Protein AF-A0A4C1V0N3-F1 (afdb_monomer_lite)

Foldseek 3Di:
DDDDDPPPLQCVLVVVVVVVVVVLVVVLVVVVVDDPVVVVVVVVVVVVCVVVVDDDVLQVDWDWRWHFAPPDDPVDPVRTDIDTHGDSVNVND

Sequence (93 aa):
MRGHIPGRSLRNGCESVYKEHVALSHLTAAIKQLPRRAMVVITKLFNGILWTGHFPVSWKTGHVIAIPKAGKEPRLASSQLPITLLSHIVKLF

Radius of gyration: 18.79 Å; chains: 1; bounding box: 43×34×47 Å

Structure (mmCIF, N/CA/C/O backbone):
data_AF-A0A4C1V0N3-F1
#
_entry.id   AF-A0A4C1V0N3-F1
#
loop_
_atom_site.group_PDB
_atom_site.id
_atom_site.type_symbol
_atom_site.label_atom_id
_atom_site.label_alt_id
_atom_site.label_comp_id
_atom_site.label_asym_id
_atom_site.label_entity_id
_atom_site.label_seq_id
_atom_site.pdbx_PDB_ins_code
_atom_site.Cartn_x
_atom_site.Cartn_y
_atom_site.Cartn_z
_atom_site.occupancy
_atom_site.B_iso_or_equiv
_atom_site.auth_seq_id
_atom_site.auth_comp_id
_atom_site.auth_asym_id
_atom_site.auth_atom_id
_atom_site.pdbx_PDB_model_num
ATOM 1 N N . MET A 1 1 ? -32.535 6.585 33.698 1.00 34.59 1 MET A N 1
ATOM 2 C CA . MET A 1 1 ? -32.580 6.699 32.223 1.00 34.59 1 MET A CA 1
ATOM 3 C C . MET A 1 1 ? -31.497 5.791 31.648 1.00 34.59 1 MET A C 1
ATOM 5 O O . MET A 1 1 ? -30.328 6.021 31.921 1.00 34.59 1 MET A O 1
ATOM 9 N N . ARG A 1 2 ? -31.869 4.682 30.993 1.00 33.22 2 ARG A N 1
ATOM 10 C CA . ARG A 1 2 ? -30.918 3.674 30.486 1.00 33.22 2 ARG A CA 1
ATOM 11 C C . ARG A 1 2 ? -30.302 4.168 29.176 1.00 33.22 2 ARG A C 1
ATOM 13 O O . ARG A 1 2 ? -31.013 4.312 28.188 1.00 33.22 2 ARG A O 1
ATOM 20 N N . GLY A 1 3 ? -28.999 4.444 29.193 1.00 38.59 3 GLY A N 1
ATOM 21 C CA . GLY A 1 3 ? -28.234 4.847 28.015 1.00 38.59 3 GLY A CA 1
ATOM 22 C C . GLY A 1 3 ? -28.238 3.749 26.953 1.00 38.59 3 GLY A C 1
ATOM 23 O O . GLY A 1 3 ? -27.785 2.631 27.191 1.00 38.59 3 GLY A O 1
ATOM 24 N N . HIS A 1 4 ? -28.769 4.072 25.779 1.00 44.00 4 HIS A N 1
ATOM 25 C CA . HIS A 1 4 ? -28.681 3.244 24.586 1.00 44.00 4 HIS A CA 1
ATOM 26 C C . HIS A 1 4 ? -27.240 3.297 24.056 1.00 44.00 4 HIS A C 1
ATOM 28 O O . HIS A 1 4 ? -26.834 4.290 23.456 1.00 44.00 4 HIS A O 1
ATOM 34 N N . ILE A 1 5 ? -26.450 2.251 24.311 1.00 48.69 5 ILE A N 1
ATOM 35 C CA . ILE A 1 5 ? -25.087 2.116 23.777 1.00 48.69 5 ILE A CA 1
ATOM 36 C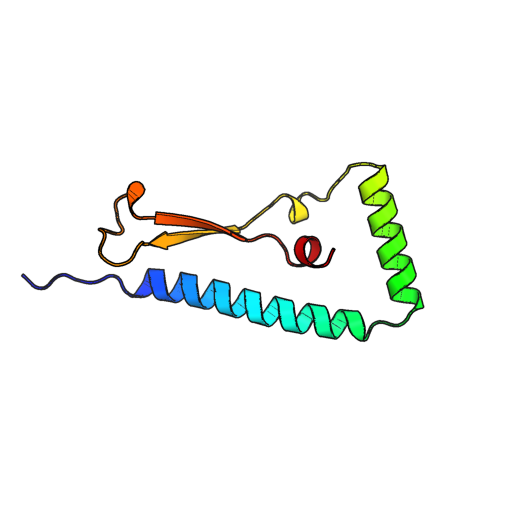 C . ILE A 1 5 ? -25.186 1.700 22.299 1.00 48.69 5 ILE A C 1
ATOM 38 O O . ILE A 1 5 ? -25.682 0.604 22.017 1.00 48.69 5 ILE A O 1
ATOM 42 N N . PRO A 1 6 ? -24.693 2.494 21.328 1.00 46.50 6 PRO A N 1
ATOM 43 C CA . PRO A 1 6 ? -24.705 2.107 19.924 1.00 46.50 6 PRO A CA 1
ATOM 44 C C . PRO A 1 6 ? -23.532 1.151 19.646 1.00 46.50 6 PRO A C 1
ATOM 46 O O . PRO A 1 6 ? -22.542 1.500 19.014 1.00 46.50 6 PRO A O 1
ATOM 49 N N . GLY A 1 7 ? -23.636 -0.096 20.112 1.00 46.84 7 GLY A N 1
ATOM 50 C CA . GLY A 1 7 ? -22.614 -1.135 19.914 1.00 46.84 7 GLY A CA 1
ATOM 51 C C . GLY A 1 7 ? -22.517 -1.687 18.483 1.00 46.84 7 GLY A C 1
ATOM 52 O O . GLY A 1 7 ? -21.735 -2.600 18.235 1.00 46.84 7 GLY A O 1
ATOM 53 N N . ARG A 1 8 ? -23.325 -1.194 17.531 1.00 49.19 8 ARG A N 1
ATOM 54 C CA . ARG A 1 8 ? -23.335 -1.681 16.137 1.00 49.19 8 ARG A CA 1
ATOM 55 C C . ARG A 1 8 ? -22.211 -1.078 15.284 1.00 49.19 8 ARG A C 1
ATOM 57 O O . ARG A 1 8 ? -21.543 -1.818 14.578 1.00 49.19 8 ARG A O 1
ATOM 64 N N . SER A 1 9 ? -21.936 0.223 15.409 1.00 48.94 9 SER A N 1
ATOM 65 C CA . SER A 1 9 ? -20.918 0.898 14.581 1.00 48.94 9 SER A CA 1
ATOM 66 C C . SER A 1 9 ? -19.485 0.460 14.911 1.00 48.94 9 SER A C 1
ATOM 68 O O . SER A 1 9 ? -18.667 0.292 14.014 1.00 48.94 9 SER A O 1
ATOM 70 N N . LEU A 1 10 ? -19.194 0.230 16.196 1.00 51.41 10 LEU A N 1
ATOM 71 C CA . LEU A 1 10 ? -17.894 -0.259 16.676 1.00 51.41 10 LEU A CA 1
ATOM 72 C C . LEU A 1 10 ? -17.595 -1.690 16.218 1.00 51.41 10 LEU A C 1
ATOM 74 O O . LEU A 1 10 ? -16.470 -1.987 15.817 1.00 51.41 10 LEU A O 1
ATOM 78 N N . ARG A 1 11 ? -18.611 -2.565 16.249 1.00 54.72 11 ARG A N 1
ATOM 79 C CA . ARG A 1 11 ? -18.497 -3.937 15.739 1.00 54.72 11 ARG A CA 1
ATOM 80 C C . ARG A 1 11 ? -18.176 -3.948 14.251 1.00 54.72 11 ARG A C 1
ATOM 82 O O . ARG A 1 11 ? -17.234 -4.621 13.866 1.00 54.72 11 ARG A O 1
ATOM 89 N N . ASN A 1 12 ? -18.878 -3.141 13.458 1.00 56.41 12 ASN A N 1
ATOM 90 C CA . ASN A 1 12 ? -18.655 -3.073 12.014 1.00 56.41 12 ASN A CA 1
ATOM 91 C C . ASN A 1 12 ? -17.234 -2.589 11.669 1.00 56.41 12 ASN A C 1
ATOM 93 O O . ASN A 1 12 ? -16.595 -3.149 10.783 1.00 56.41 12 ASN A O 1
ATOM 97 N N . GLY A 1 13 ? -16.713 -1.593 12.399 1.00 59.53 13 GLY A N 1
ATOM 98 C CA . GLY A 1 13 ? -15.338 -1.114 12.227 1.00 59.53 13 GLY A CA 1
ATOM 99 C C . GLY A 1 13 ? -14.301 -2.194 12.546 1.00 59.53 13 GLY A C 1
ATOM 100 O O . GLY A 1 13 ? -13.461 -2.503 11.706 1.00 59.53 13 GLY A O 1
ATOM 101 N N . CYS A 1 14 ? -14.403 -2.831 13.715 1.00 57.56 14 CYS A N 1
ATOM 102 C CA . CYS A 1 14 ? -13.489 -3.903 14.126 1.00 57.56 14 CYS A CA 1
ATOM 103 C C . CYS A 1 14 ? -13.566 -5.130 13.196 1.00 57.56 14 CYS A C 1
ATOM 105 O O . CYS A 1 14 ? -12.542 -5.692 12.814 1.00 57.56 14 CYS A O 1
ATOM 107 N N . GLU A 1 15 ? -14.771 -5.505 12.764 1.00 60.47 15 GLU A N 1
ATOM 108 C CA . GLU A 1 15 ? -14.997 -6.616 11.839 1.00 60.47 15 GLU A CA 1
ATOM 109 C C . GLU A 1 15 ? -14.431 -6.326 10.441 1.00 60.47 15 GLU A C 1
ATOM 111 O O . GLU A 1 15 ? -13.849 -7.217 9.825 1.00 60.47 15 GLU A O 1
ATOM 116 N N . SER A 1 16 ? -14.540 -5.087 9.949 1.00 62.53 16 SER A N 1
ATOM 117 C CA . SER A 1 16 ? -13.944 -4.694 8.666 1.00 62.53 16 SER A CA 1
ATOM 118 C C . SER A 1 16 ? -12.413 -4.717 8.706 1.00 62.53 16 SER A C 1
ATOM 120 O O . SER A 1 16 ? -11.794 -5.278 7.806 1.00 62.53 16 SER A O 1
ATOM 122 N N . VAL A 1 17 ? -11.804 -4.227 9.793 1.00 65.88 17 VAL A N 1
ATOM 123 C CA . VAL A 1 17 ? -10.348 -4.272 9.999 1.00 65.88 17 VAL A CA 1
ATOM 124 C C . VAL A 1 17 ? -9.862 -5.718 10.114 1.00 65.88 17 VAL A C 1
ATOM 126 O O . VAL A 1 17 ? -8.837 -6.070 9.536 1.00 65.88 17 VAL A O 1
ATOM 129 N N . TYR A 1 18 ? -10.610 -6.581 10.807 1.00 66.44 18 TYR A N 1
ATOM 130 C CA . TYR A 1 18 ? -10.279 -8.000 10.921 1.00 66.44 18 TYR A CA 1
ATOM 131 C C . TYR A 1 18 ? -10.391 -8.730 9.575 1.00 66.44 18 TYR A C 1
ATOM 133 O O . TYR A 1 18 ? -9.469 -9.451 9.193 1.00 66.44 18 TYR A O 1
ATOM 141 N N . LYS A 1 19 ? -11.474 -8.509 8.817 1.00 66.69 19 LYS A N 1
ATOM 142 C CA . LYS A 1 19 ? -11.637 -9.066 7.464 1.00 66.69 19 LYS A CA 1
ATOM 143 C C . LYS A 1 19 ? -10.517 -8.617 6.538 1.00 66.69 19 LYS A C 1
ATOM 145 O O . LYS A 1 19 ? -9.978 -9.438 5.801 1.00 66.69 19 LYS A O 1
ATOM 150 N N . GLU A 1 20 ? -10.129 -7.348 6.608 1.00 66.75 20 GLU A N 1
ATOM 151 C CA . GLU A 1 20 ? -9.047 -6.844 5.777 1.00 66.75 20 GLU A CA 1
ATOM 152 C C . GLU A 1 20 ? -7.679 -7.409 6.196 1.00 66.75 20 GLU A C 1
ATOM 154 O O . GLU A 1 20 ? -6.872 -7.781 5.343 1.00 66.75 20 GLU A O 1
ATOM 159 N N . HIS A 1 21 ? -7.437 -7.585 7.498 1.00 67.44 21 HIS A N 1
ATOM 160 C CA . HIS A 1 21 ? -6.235 -8.247 8.007 1.00 67.44 21 HIS A CA 1
ATOM 161 C C . HIS A 1 21 ? -6.128 -9.707 7.541 1.00 67.44 21 HIS A C 1
ATOM 163 O O . HIS A 1 21 ? -5.066 -10.141 7.097 1.00 67.44 21 HIS A O 1
ATOM 169 N N . VAL A 1 22 ? -7.227 -10.463 7.585 1.00 69.94 22 VAL A N 1
ATOM 170 C CA . VAL A 1 22 ? -7.275 -11.847 7.086 1.00 69.94 22 VAL A CA 1
ATOM 171 C C . VAL A 1 22 ? -7.074 -11.890 5.565 1.00 69.94 22 VAL A C 1
ATOM 173 O O . VAL A 1 22 ? -6.289 -12.701 5.067 1.00 69.94 22 VAL A O 1
ATOM 176 N N . ALA A 1 23 ? -7.699 -10.975 4.819 1.00 68.62 23 ALA A N 1
ATOM 177 C CA . ALA A 1 23 ? -7.517 -10.862 3.372 1.00 68.62 23 ALA A CA 1
ATOM 178 C C . ALA A 1 23 ? -6.058 -10.549 2.983 1.00 68.62 23 ALA A C 1
ATOM 180 O O . ALA A 1 23 ? -5.537 -11.142 2.036 1.00 68.62 23 ALA A O 1
ATOM 181 N N . LEU A 1 24 ? -5.362 -9.697 3.748 1.00 67.75 24 LEU A N 1
ATOM 182 C CA . LEU A 1 24 ? -3.928 -9.425 3.573 1.00 67.75 24 LEU A CA 1
ATOM 183 C C . LEU A 1 24 ? -3.074 -10.689 3.727 1.00 67.75 24 LEU A C 1
ATOM 185 O O . LEU A 1 24 ? -2.164 -10.931 2.927 1.00 67.75 24 LEU A O 1
ATOM 189 N N . SER A 1 25 ? -3.365 -11.510 4.739 1.00 68.69 25 SER A N 1
ATOM 190 C CA . SER A 1 25 ? -2.651 -12.769 4.968 1.00 68.69 25 SER A CA 1
ATOM 191 C C . SER A 1 25 ? -2.853 -13.754 3.813 1.00 68.69 25 SER A C 1
ATOM 193 O O . SER A 1 25 ? -1.891 -14.377 3.360 1.00 68.69 25 SER A O 1
ATOM 195 N N . HIS A 1 26 ? -4.073 -13.849 3.281 1.00 74.12 26 HIS A N 1
ATOM 196 C CA . HIS A 1 26 ? -4.396 -14.746 2.1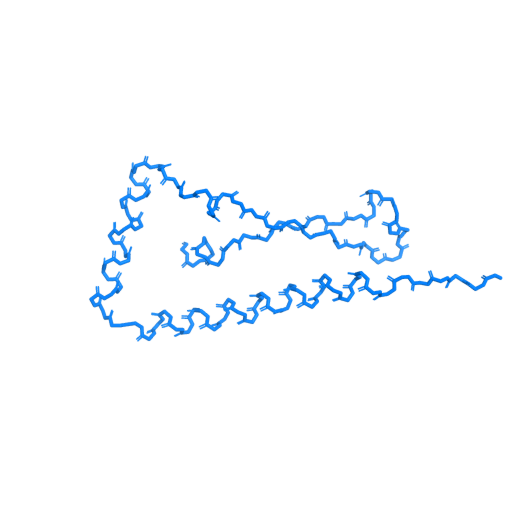68 1.00 74.12 26 HIS A CA 1
ATOM 197 C C . HIS A 1 26 ? -3.758 -14.283 0.852 1.00 74.12 26 HIS A C 1
ATOM 199 O O . HIS A 1 26 ? -3.197 -15.096 0.116 1.00 74.12 26 HIS A O 1
ATOM 205 N N . LEU A 1 27 ? -3.769 -12.975 0.577 1.00 73.25 27 LEU A N 1
ATOM 206 C CA . LEU A 1 27 ? -3.141 -12.401 -0.614 1.00 73.25 27 LEU A CA 1
ATOM 207 C C . LEU A 1 27 ? -1.623 -12.633 -0.617 1.00 73.25 27 LEU A C 1
ATOM 209 O O . LEU A 1 27 ? -1.056 -13.044 -1.628 1.00 73.25 27 LEU A O 1
ATOM 213 N N . THR A 1 28 ? -0.970 -12.442 0.530 1.00 74.12 28 THR A N 1
ATOM 214 C CA . THR A 1 28 ? 0.475 -12.672 0.677 1.00 74.12 28 THR A CA 1
ATOM 215 C C . THR A 1 28 ? 0.838 -14.137 0.421 1.00 74.12 28 THR A C 1
ATOM 217 O O . THR A 1 28 ? 1.829 -14.430 -0.250 1.00 74.12 28 THR A O 1
ATOM 220 N N . ALA A 1 29 ? 0.026 -15.074 0.919 1.00 80.88 29 ALA A N 1
ATOM 221 C CA . ALA A 1 29 ? 0.212 -16.500 0.671 1.00 80.88 29 ALA A CA 1
ATOM 222 C C . ALA A 1 29 ? -0.004 -16.872 -0.806 1.00 80.88 29 ALA A C 1
ATOM 224 O O . ALA A 1 29 ? 0.740 -17.691 -1.343 1.00 80.88 29 ALA A O 1
ATOM 225 N N . ALA A 1 30 ? -0.984 -16.263 -1.477 1.00 81.25 30 ALA A N 1
ATOM 226 C CA . ALA A 1 30 ? -1.238 -16.482 -2.900 1.00 81.25 30 ALA A CA 1
ATOM 227 C C . ALA A 1 30 ? -0.081 -15.973 -3.774 1.00 81.25 30 ALA A C 1
ATOM 229 O O . ALA A 1 30 ? 0.327 -16.633 -4.725 1.00 81.25 30 ALA A O 1
ATOM 230 N N . ILE A 1 31 ? 0.512 -14.834 -3.415 1.00 78.56 31 ILE A N 1
ATOM 231 C CA . ILE A 1 31 ? 1.622 -14.245 -4.172 1.00 78.56 31 ILE A CA 1
ATOM 232 C C . ILE A 1 31 ? 2.891 -15.082 -4.055 1.00 78.56 31 ILE A C 1
ATOM 234 O O . ILE A 1 31 ? 3.602 -15.263 -5.039 1.00 78.56 31 ILE A O 1
ATOM 238 N N . LYS A 1 32 ? 3.150 -15.660 -2.879 1.00 80.25 32 LYS A N 1
ATOM 239 C CA . LYS A 1 32 ? 4.267 -16.595 -2.683 1.00 80.25 32 LYS A CA 1
ATOM 240 C C . LYS A 1 32 ? 4.136 -17.872 -3.521 1.00 80.25 32 LYS A C 1
ATOM 242 O O . LYS A 1 32 ? 5.143 -18.525 -3.770 1.00 80.25 32 LYS A O 1
ATOM 247 N N . GLN A 1 33 ? 2.925 -18.215 -3.959 1.00 87.44 33 GLN A N 1
ATOM 248 C CA . GLN A 1 33 ? 2.648 -19.369 -4.818 1.00 87.44 33 GLN A CA 1
ATOM 249 C C . GLN A 1 33 ? 2.702 -19.033 -6.319 1.00 87.44 33 GLN A C 1
ATOM 251 O O . GLN A 1 33 ? 2.507 -19.917 -7.152 1.00 87.44 33 GLN A O 1
ATOM 256 N N . LEU A 1 34 ? 2.972 -17.776 -6.697 1.00 85.38 34 LEU A N 1
ATOM 257 C CA . LEU A 1 34 ? 3.070 -17.392 -8.103 1.00 85.38 34 LEU A CA 1
ATOM 258 C C . LEU A 1 34 ? 4.308 -18.013 -8.772 1.00 85.38 34 LEU A C 1
ATOM 260 O O . LEU A 1 34 ? 5.393 -18.051 -8.186 1.00 85.38 34 LEU A O 1
ATOM 264 N N . PRO A 1 35 ? 4.204 -18.416 -10.050 1.00 90.62 35 PRO A N 1
ATOM 265 C CA . PRO A 1 35 ? 5.361 -18.832 -10.827 1.00 90.62 35 PRO A CA 1
ATOM 266 C C . PRO A 1 35 ? 6.403 -17.712 -10.920 1.00 90.62 35 PRO A C 1
ATOM 268 O O . PRO A 1 35 ? 6.068 -16.538 -11.092 1.00 90.62 35 PRO A O 1
ATOM 271 N N . ARG A 1 36 ? 7.690 -18.076 -10.939 1.00 88.06 36 ARG A N 1
ATOM 272 C CA . ARG A 1 36 ? 8.813 -17.120 -11.010 1.00 88.06 36 ARG A CA 1
ATOM 273 C C . ARG A 1 36 ? 8.696 -16.118 -12.167 1.00 88.06 36 ARG A C 1
ATOM 275 O O . ARG A 1 36 ? 9.067 -14.959 -12.020 1.00 88.06 36 ARG A O 1
ATOM 282 N N . ARG A 1 37 ? 8.144 -16.542 -13.311 1.00 90.50 37 ARG A N 1
ATOM 283 C CA . ARG A 1 37 ? 7.896 -15.661 -14.468 1.00 90.50 37 ARG A CA 1
ATOM 284 C C . ARG A 1 37 ? 6.891 -14.552 -14.150 1.00 90.50 37 ARG A C 1
ATOM 286 O O . ARG A 1 37 ? 7.127 -13.409 -14.524 1.00 90.50 37 ARG A O 1
ATOM 293 N N . ALA A 1 38 ? 5.815 -14.876 -13.432 1.00 88.06 38 ALA A N 1
ATOM 294 C CA . ALA A 1 38 ? 4.816 -13.896 -13.018 1.00 88.06 38 ALA A CA 1
ATOM 295 C C . ALA A 1 38 ? 5.420 -12.881 -12.038 1.00 88.06 38 ALA A C 1
ATOM 297 O O . ALA A 1 38 ? 5.229 -11.682 -12.217 1.00 88.06 38 ALA A O 1
ATOM 298 N N . MET A 1 39 ? 6.238 -13.338 -11.081 1.00 88.06 39 MET A N 1
ATOM 299 C CA . MET A 1 39 ? 6.945 -12.438 -10.163 1.00 88.06 39 MET A CA 1
ATOM 300 C C . MET A 1 39 ? 7.826 -11.424 -10.900 1.00 88.06 39 MET A C 1
ATOM 302 O O . MET A 1 39 ? 7.767 -10.239 -10.599 1.00 88.06 39 MET A O 1
ATOM 306 N N . VAL A 1 40 ? 8.590 -11.856 -11.910 1.00 89.69 40 VAL A N 1
ATOM 307 C CA . VAL A 1 40 ? 9.453 -10.953 -12.694 1.00 89.69 40 VAL A CA 1
ATOM 308 C C . VAL A 1 40 ? 8.644 -9.888 -13.438 1.00 89.69 40 VAL A C 1
ATOM 310 O O . VAL A 1 40 ? 9.054 -8.729 -13.477 1.00 89.69 40 VAL A O 1
ATOM 313 N N . VAL A 1 41 ? 7.503 -10.257 -14.030 1.00 90.44 41 VAL A N 1
ATOM 314 C CA . VAL A 1 41 ? 6.622 -9.298 -14.719 1.00 90.44 41 VAL A CA 1
ATOM 315 C C . VAL A 1 41 ? 6.067 -8.273 -13.732 1.00 90.44 41 VAL A C 1
ATOM 317 O O . VAL A 1 41 ? 6.119 -7.076 -14.009 1.00 90.44 41 VAL A O 1
ATOM 320 N N . ILE A 1 42 ? 5.609 -8.732 -12.565 1.00 87.12 42 ILE A N 1
ATOM 321 C CA . ILE A 1 42 ? 5.111 -7.863 -11.497 1.00 87.12 42 ILE A CA 1
ATOM 322 C C . ILE A 1 42 ? 6.221 -6.898 -11.057 1.00 87.12 42 ILE A C 1
ATOM 324 O O . ILE A 1 42 ? 6.027 -5.690 -11.113 1.00 87.12 42 ILE A O 1
ATOM 328 N N . THR A 1 43 ? 7.417 -7.384 -10.722 1.00 88.88 43 THR A N 1
ATOM 329 C CA . THR A 1 43 ? 8.540 -6.526 -10.307 1.00 88.88 43 THR A CA 1
ATOM 330 C C . THR A 1 43 ? 8.901 -5.476 -11.362 1.00 88.88 43 THR A C 1
ATOM 332 O O . THR A 1 43 ? 9.138 -4.321 -11.019 1.00 88.88 43 THR A O 1
ATOM 335 N N . LYS A 1 44 ? 8.907 -5.834 -12.653 1.00 91.00 44 LYS A N 1
ATOM 336 C CA . LYS A 1 44 ? 9.170 -4.871 -13.737 1.00 91.00 44 LYS A CA 1
ATOM 337 C C . LYS A 1 44 ? 8.104 -3.781 -13.817 1.00 91.00 44 LYS A C 1
ATOM 339 O O . LYS A 1 44 ? 8.451 -2.616 -13.991 1.00 91.00 44 LYS A O 1
ATOM 344 N N . LEU A 1 45 ? 6.832 -4.150 -13.670 1.00 88.81 45 LEU A N 1
ATOM 345 C CA . LEU A 1 45 ? 5.725 -3.198 -13.644 1.00 88.81 45 LEU A CA 1
ATOM 346 C C . LEU A 1 45 ? 5.877 -2.207 -12.483 1.00 88.81 45 LEU A C 1
ATOM 348 O O . LEU A 1 45 ? 5.786 -1.000 -12.696 1.00 88.81 45 LEU A O 1
ATOM 352 N N . PHE A 1 46 ? 6.175 -2.703 -11.280 1.00 86.00 46 PHE A N 1
ATOM 353 C CA . PHE A 1 46 ? 6.400 -1.857 -10.104 1.00 86.00 46 PHE A CA 1
ATOM 354 C C . PHE A 1 46 ? 7.591 -0.919 -10.285 1.00 86.00 46 PHE A C 1
ATOM 356 O O . PHE A 1 46 ? 7.460 0.279 -10.052 1.00 86.00 46 PHE A O 1
ATOM 363 N N . ASN A 1 47 ? 8.721 -1.427 -10.777 1.00 89.06 47 ASN A N 1
ATOM 364 C CA . ASN A 1 47 ? 9.894 -0.597 -11.047 1.00 89.06 47 ASN A CA 1
ATOM 365 C C . ASN A 1 47 ? 9.596 0.501 -12.082 1.00 89.06 47 ASN A C 1
ATOM 367 O O . ASN A 1 47 ? 10.059 1.627 -11.923 1.00 89.06 47 ASN A O 1
ATOM 371 N N . GLY A 1 48 ? 8.781 0.213 -13.103 1.00 91.38 48 GLY A N 1
ATOM 372 C CA . GLY A 1 48 ? 8.326 1.220 -14.065 1.00 91.38 48 GLY A CA 1
ATOM 373 C C . GLY A 1 48 ? 7.438 2.298 -13.435 1.00 91.38 48 GLY A C 1
ATOM 374 O O . GLY A 1 48 ? 7.614 3.485 -13.708 1.00 91.38 48 GLY A O 1
ATOM 375 N N . ILE A 1 49 ? 6.517 1.913 -12.548 1.00 89.12 49 ILE A N 1
ATOM 376 C CA . ILE A 1 49 ? 5.658 2.857 -11.813 1.00 89.12 49 ILE A CA 1
ATOM 377 C C . ILE A 1 49 ? 6.494 3.742 -10.877 1.00 89.12 49 ILE A C 1
ATOM 379 O O . ILE A 1 49 ? 6.292 4.953 -10.847 1.00 89.12 49 ILE A O 1
ATOM 383 N N . LEU A 1 50 ? 7.462 3.164 -10.159 1.00 87.44 50 LEU A N 1
ATOM 384 C CA . LEU A 1 50 ? 8.364 3.909 -9.275 1.00 87.44 50 LEU A CA 1
ATOM 385 C C . LEU A 1 50 ? 9.236 4.901 -10.051 1.00 87.44 50 LEU A C 1
ATOM 387 O O . LEU A 1 50 ? 9.392 6.038 -9.620 1.00 87.44 50 LEU A O 1
ATOM 391 N N . TRP A 1 51 ? 9.755 4.494 -11.211 1.00 92.62 51 TRP A N 1
ATOM 392 C CA . TRP A 1 51 ? 10.565 5.359 -12.067 1.00 92.62 51 TRP A CA 1
ATOM 393 C C . TRP A 1 51 ? 9.765 6.524 -12.659 1.00 92.62 51 TRP A C 1
ATOM 395 O O . TRP A 1 51 ? 10.249 7.648 -12.733 1.00 92.62 51 TRP A O 1
ATOM 405 N N . THR A 1 52 ? 8.530 6.259 -13.085 1.00 91.19 52 THR A N 1
ATOM 406 C CA . THR A 1 52 ? 7.653 7.279 -13.679 1.00 91.19 52 THR A CA 1
ATOM 407 C C . THR A 1 52 ? 6.961 8.159 -12.638 1.00 91.19 52 THR A C 1
ATOM 409 O O . THR A 1 52 ? 6.426 9.207 -12.990 1.00 91.19 52 THR A O 1
ATOM 412 N N . GLY A 1 53 ? 6.922 7.739 -11.368 1.0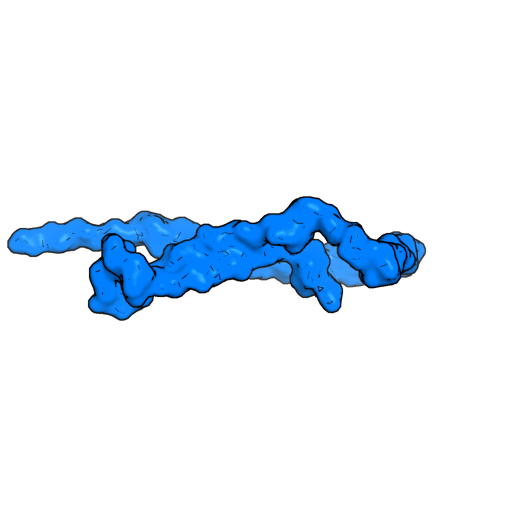0 87.44 53 GLY A N 1
ATOM 413 C CA . GLY A 1 53 ? 6.205 8.425 -10.289 1.00 87.44 53 GLY A CA 1
ATOM 414 C C . GLY A 1 53 ? 4.680 8.457 -10.468 1.00 87.44 53 GLY A C 1
ATOM 415 O O . GLY A 1 53 ? 3.974 9.119 -9.703 1.00 87.44 53 GLY A O 1
ATOM 416 N N . HIS A 1 54 ? 4.141 7.760 -11.472 1.00 87.19 54 HIS A N 1
ATOM 417 C CA . HIS A 1 54 ? 2.723 7.799 -11.805 1.00 87.19 54 HIS A CA 1
ATOM 418 C C . HIS A 1 54 ? 1.972 6.620 -11.179 1.00 87.19 54 HIS A C 1
ATOM 420 O O . HIS A 1 54 ? 1.861 5.538 -11.757 1.00 87.19 54 HIS A O 1
ATOM 426 N N . PHE A 1 55 ? 1.393 6.847 -10.000 1.00 82.44 55 PHE A N 1
ATOM 427 C CA . PHE A 1 55 ? 0.615 5.821 -9.303 1.00 82.44 55 PHE A CA 1
ATOM 428 C C . PHE A 1 55 ? -0.855 5.782 -9.759 1.00 82.44 55 PHE A C 1
ATOM 430 O O . PHE A 1 55 ? -1.466 6.847 -9.932 1.00 82.44 55 PHE A O 1
ATOM 437 N N . PRO A 1 56 ? -1.459 4.583 -9.878 1.00 82.12 56 PRO A N 1
ATOM 438 C CA . PRO A 1 56 ? -2.891 4.429 -10.109 1.00 82.12 56 PRO A CA 1
ATOM 439 C C . PRO A 1 56 ? -3.715 5.146 -9.035 1.00 82.12 56 PRO A C 1
ATOM 441 O O . PRO A 1 56 ? -3.353 5.144 -7.858 1.00 82.12 56 PRO A O 1
ATOM 444 N N . VAL A 1 57 ? -4.863 5.710 -9.416 1.00 79.31 57 VAL A N 1
ATOM 445 C CA . VAL A 1 57 ? -5.773 6.387 -8.469 1.00 79.31 57 VAL A CA 1
ATOM 446 C C . VAL A 1 57 ? -6.203 5.445 -7.342 1.00 79.31 57 VAL A C 1
ATOM 448 O O . VAL A 1 57 ? -6.220 5.843 -6.183 1.00 79.31 57 VAL A O 1
ATOM 451 N N . SER A 1 58 ? -6.433 4.169 -7.654 1.00 76.38 58 SER A N 1
ATOM 452 C CA . SER A 1 58 ? -6.804 3.138 -6.680 1.00 76.38 58 SER A CA 1
ATOM 453 C C . SER A 1 58 ? -5.756 2.882 -5.591 1.00 76.38 58 SER A C 1
ATOM 455 O O . SER A 1 58 ? -6.110 2.387 -4.526 1.00 76.38 58 SER A O 1
ATOM 457 N N . TRP A 1 59 ? -4.480 3.211 -5.820 1.00 75.50 59 TRP A N 1
ATOM 458 C CA . TRP A 1 59 ? -3.427 3.117 -4.797 1.00 75.50 59 TRP A CA 1
ATOM 459 C C . TRP A 1 59 ? -3.350 4.371 -3.927 1.00 75.50 59 TRP A C 1
ATOM 461 O O . TRP A 1 59 ? -2.827 4.326 -2.818 1.00 75.50 59 TRP A O 1
ATOM 471 N N . LYS A 1 60 ? -3.877 5.492 -4.427 1.00 77.94 60 LYS A N 1
ATOM 472 C CA . LYS A 1 60 ? -3.930 6.776 -3.720 1.00 77.94 60 LYS A CA 1
ATOM 473 C C . LYS A 1 60 ? -5.180 6.905 -2.849 1.00 77.94 60 LYS A C 1
ATOM 475 O O . LYS A 1 60 ? -5.243 7.783 -1.994 1.00 77.94 60 LYS A O 1
ATOM 480 N N . THR A 1 61 ? -6.180 6.054 -3.064 1.00 77.94 61 THR A N 1
ATOM 481 C CA . THR A 1 61 ? -7.418 6.038 -2.283 1.00 77.94 61 THR A CA 1
ATOM 482 C C . THR A 1 61 ? -7.280 5.096 -1.089 1.00 77.94 61 THR A C 1
ATOM 484 O O . THR A 1 61 ? -7.050 3.900 -1.256 1.00 77.94 61 THR A O 1
ATOM 487 N N . GLY A 1 62 ? -7.446 5.638 0.119 1.00 78.62 62 GLY A N 1
ATOM 488 C CA . GLY A 1 62 ? -7.547 4.868 1.358 1.00 78.62 62 GLY A CA 1
ATOM 489 C C . GLY A 1 62 ? -8.949 4.970 1.953 1.00 78.62 62 GLY A C 1
ATOM 490 O O . GLY A 1 62 ? -9.587 6.021 1.874 1.00 78.62 62 GLY A O 1
ATOM 491 N N . HIS A 1 63 ? -9.438 3.887 2.549 1.00 81.69 63 HIS A N 1
ATOM 492 C CA . HIS A 1 63 ? -10.708 3.885 3.264 1.00 81.69 63 HIS A CA 1
ATOM 493 C C . HIS A 1 63 ? -10.487 4.361 4.702 1.00 81.69 63 HIS A C 1
ATOM 495 O O . HIS A 1 63 ? -9.688 3.781 5.431 1.00 81.69 63 HIS A O 1
ATOM 501 N N . VAL A 1 64 ? -11.160 5.431 5.123 1.00 79.44 64 VAL A N 1
ATOM 502 C CA . VAL A 1 64 ? -10.999 5.970 6.481 1.00 79.44 64 VAL A CA 1
ATOM 503 C C . VAL A 1 64 ? -12.061 5.372 7.392 1.00 79.44 64 VAL A C 1
ATOM 505 O O . VAL A 1 64 ? -13.255 5.582 7.188 1.00 79.44 64 VAL A O 1
ATOM 508 N N . ILE A 1 65 ? -11.618 4.665 8.428 1.00 80.38 65 ILE A N 1
ATOM 509 C CA . ILE A 1 65 ? -12.482 4.107 9.467 1.00 80.38 65 ILE A CA 1
ATOM 510 C C . ILE A 1 65 ? -12.227 4.880 10.757 1.00 80.38 65 ILE A C 1
ATOM 512 O O . ILE A 1 65 ? -11.100 4.948 11.244 1.00 80.38 65 ILE A O 1
ATOM 516 N N . ALA A 1 66 ? -13.282 5.458 11.328 1.00 79.81 66 ALA A N 1
ATOM 517 C CA . ALA A 1 66 ? -13.222 6.122 12.625 1.00 79.81 66 ALA A CA 1
ATOM 518 C C . ALA A 1 66 ? -13.525 5.114 13.744 1.00 79.81 66 ALA A C 1
ATOM 520 O O . ALA A 1 66 ? -14.625 4.559 13.805 1.00 79.81 66 ALA A O 1
ATOM 521 N N . ILE A 1 67 ? -12.548 4.864 14.622 1.00 80.44 67 ILE A N 1
ATOM 522 C CA . ILE A 1 67 ? -12.711 3.995 15.792 1.00 80.44 67 ILE A CA 1
ATOM 523 C C . ILE A 1 67 ? -12.908 4.866 17.044 1.00 80.44 67 ILE A C 1
ATOM 525 O O . ILE A 1 67 ? -11.987 5.587 17.433 1.00 80.44 67 ILE A O 1
ATOM 529 N N . PRO A 1 68 ? -14.071 4.810 17.715 1.00 75.81 68 PRO A N 1
ATOM 530 C CA . PRO A 1 68 ? -14.276 5.550 18.952 1.00 75.81 68 PRO A CA 1
ATOM 531 C C . PRO A 1 68 ? -13.343 5.076 20.072 1.00 75.81 68 PRO A C 1
ATOM 533 O O . PRO A 1 68 ? -13.188 3.878 20.314 1.00 75.81 68 PRO A O 1
ATOM 536 N N . LYS A 1 69 ? -12.771 6.028 20.810 1.00 74.94 69 LYS A N 1
ATOM 537 C CA . LYS A 1 69 ? -12.011 5.787 22.039 1.00 74.94 69 LYS A CA 1
ATOM 538 C C . LYS A 1 69 ? -12.937 5.223 23.116 1.00 74.94 69 LYS A C 1
ATOM 540 O O . LYS A 1 69 ? -14.019 5.760 23.362 1.00 74.94 69 LYS A O 1
ATOM 545 N N . ALA A 1 70 ? -12.486 4.168 23.790 1.00 67.50 70 ALA A N 1
ATOM 546 C CA . ALA A 1 70 ? -13.209 3.581 24.910 1.00 67.50 70 ALA A CA 1
ATOM 547 C C . ALA A 1 70 ? -13.441 4.626 26.019 1.00 67.50 70 ALA A C 1
ATOM 549 O O . ALA A 1 70 ? -12.534 5.377 26.377 1.00 67.50 70 ALA A O 1
ATOM 550 N N . GLY A 1 71 ? -14.667 4.688 26.544 1.00 67.12 71 GLY A N 1
ATOM 551 C CA . GLY A 1 71 ? -15.033 5.574 27.656 1.00 67.12 71 GLY A CA 1
ATOM 552 C C . GLY A 1 71 ? -15.326 7.036 27.292 1.00 67.12 71 GLY A C 1
ATOM 553 O O . GLY A 1 71 ? -15.605 7.819 28.194 1.00 67.12 71 GLY A O 1
ATOM 554 N N . LYS A 1 72 ? -15.297 7.425 26.009 1.00 65.94 72 LYS A N 1
ATOM 555 C CA . LYS A 1 72 ? -15.668 8.781 25.566 1.00 65.94 72 LYS A CA 1
ATOM 556 C C . LYS A 1 72 ? -16.913 8.780 24.684 1.00 65.94 72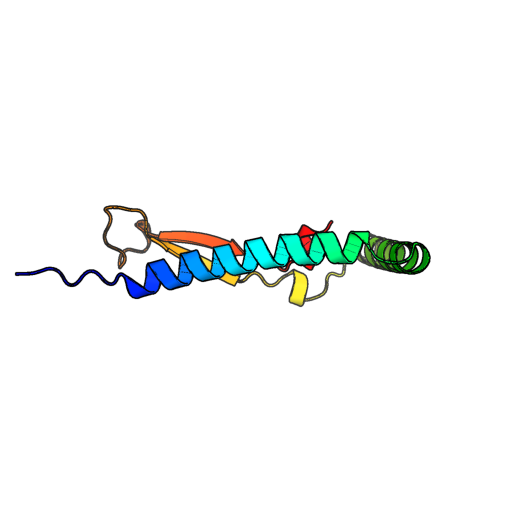 LYS A C 1
ATOM 558 O O . LYS A 1 72 ? -17.225 7.783 24.036 1.00 65.94 72 LYS A O 1
ATOM 563 N N . GLU A 1 73 ? -17.628 9.906 24.655 1.00 71.19 73 GLU A N 1
ATOM 564 C CA . GLU A 1 73 ? -18.852 10.034 23.863 1.00 71.19 73 GLU A CA 1
ATOM 565 C C . GLU A 1 73 ? -18.546 9.891 22.357 1.00 71.19 73 GLU A C 1
ATOM 567 O O . GLU A 1 73 ? -17.786 10.704 21.821 1.00 71.19 73 GLU A O 1
ATOM 572 N N . PRO A 1 74 ? -19.140 8.912 21.642 1.00 61.34 74 PRO A N 1
ATOM 573 C CA . PRO A 1 74 ? -18.822 8.643 20.234 1.00 61.34 74 PRO A CA 1
ATOM 574 C C . PRO A 1 74 ? -19.201 9.767 19.262 1.00 61.34 74 PRO A C 1
ATOM 576 O O . PRO A 1 74 ? -18.724 9.772 18.130 1.00 61.34 74 PRO A O 1
ATOM 579 N N . ARG A 1 75 ? -20.077 10.691 19.676 1.00 66.19 75 ARG A N 1
ATOM 580 C CA . ARG A 1 75 ? -20.577 11.797 18.842 1.00 66.19 75 ARG A CA 1
ATOM 581 C C . ARG A 1 75 ? -19.601 12.968 18.750 1.00 66.19 75 ARG A C 1
ATOM 583 O O . ARG A 1 75 ? -19.743 13.803 17.864 1.00 66.19 75 ARG A O 1
ATOM 590 N N . LEU A 1 76 ? -18.609 13.022 19.637 1.00 65.50 76 LEU A N 1
ATOM 591 C CA . LEU A 1 76 ? -17.577 14.050 19.613 1.00 65.50 76 LEU A CA 1
ATOM 592 C C . LEU A 1 76 ? -16.438 13.621 18.686 1.00 65.50 76 LEU A C 1
ATOM 594 O O . LEU A 1 76 ? -15.859 12.548 18.853 1.00 65.50 76 LEU A O 1
ATOM 598 N N . ALA A 1 77 ? -16.071 14.489 17.740 1.00 61.00 77 ALA A N 1
ATOM 599 C CA . ALA A 1 77 ? -14.957 14.249 16.818 1.00 61.00 77 ALA A CA 1
ATOM 600 C C . ALA A 1 77 ? -13.624 13.995 17.556 1.00 61.00 77 ALA A C 1
ATOM 602 O O . ALA A 1 77 ? -12.809 13.192 17.112 1.00 61.00 77 ALA A O 1
ATOM 603 N N . SER A 1 78 ? -13.435 14.598 18.736 1.00 65.38 78 SER A N 1
ATOM 604 C CA . SER A 1 78 ? -12.264 14.393 19.607 1.00 65.38 78 SER A CA 1
ATOM 605 C C . SER A 1 78 ? -12.188 12.997 20.250 1.00 65.38 78 SER A C 1
ATOM 607 O O . SER A 1 78 ? -11.128 12.583 20.742 1.00 65.38 78 SER A O 1
ATOM 609 N N . SER A 1 79 ? -13.296 12.252 20.235 1.00 71.12 79 SER A N 1
ATOM 610 C CA . SER A 1 79 ? -13.394 10.879 20.732 1.00 71.12 79 SER A CA 1
ATOM 611 C C . SER A 1 79 ? -13.097 9.831 19.664 1.00 71.12 79 SER A C 1
ATOM 613 O O . SER A 1 79 ? -13.072 8.653 20.000 1.00 71.12 79 SER A O 1
ATOM 615 N N . GLN A 1 80 ? -12.877 10.209 18.403 1.00 75.81 80 GLN A N 1
ATOM 616 C CA . GLN A 1 80 ? -12.608 9.272 17.310 1.00 75.81 80 GLN A CA 1
ATOM 617 C C . GLN A 1 80 ? -11.101 9.129 17.048 1.00 75.81 80 GLN A C 1
ATOM 619 O O . GLN A 1 80 ? -10.332 10.080 17.187 1.00 75.81 80 GLN A O 1
ATOM 624 N N . LEU A 1 81 ? -10.676 7.926 16.668 1.00 76.81 81 LEU A N 1
ATOM 625 C CA . LEU A 1 81 ? -9.353 7.615 16.132 1.00 76.81 81 LEU A CA 1
ATOM 626 C C . LEU A 1 81 ? -9.524 7.242 14.656 1.00 76.81 81 LEU A C 1
ATOM 628 O O . LEU A 1 81 ? -9.914 6.108 14.366 1.00 76.81 81 LEU A O 1
ATOM 632 N N . PRO A 1 82 ? -9.304 8.182 13.723 1.00 77.94 82 PRO A N 1
ATOM 633 C CA . PRO A 1 82 ? -9.347 7.864 1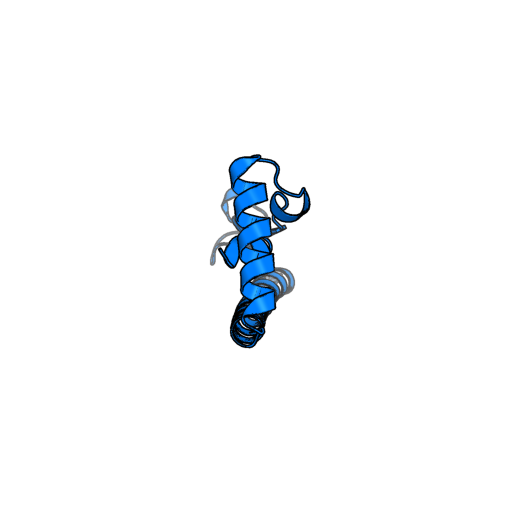2.306 1.00 77.94 82 PRO A CA 1
ATOM 634 C C . PRO A 1 82 ? -8.126 7.018 11.933 1.00 77.94 82 PRO A C 1
ATOM 636 O O . PRO A 1 82 ? -6.987 7.412 12.180 1.00 77.94 82 PRO A O 1
ATOM 639 N N . ILE A 1 83 ? -8.371 5.856 11.334 1.00 81.81 83 ILE A N 1
ATOM 640 C CA . ILE A 1 83 ? -7.352 5.005 10.721 1.00 81.81 83 ILE A CA 1
ATOM 641 C C . ILE A 1 83 ? -7.627 4.974 9.222 1.00 81.81 83 ILE A C 1
ATOM 643 O O . ILE A 1 83 ? -8.738 4.653 8.796 1.00 81.81 83 ILE A O 1
ATOM 647 N N . THR A 1 84 ? -6.614 5.307 8.425 1.00 82.25 84 THR A N 1
ATOM 648 C CA . THR A 1 84 ? -6.675 5.172 6.969 1.00 82.25 84 THR A CA 1
ATOM 649 C C . THR A 1 84 ? -6.187 3.792 6.575 1.00 82.25 84 THR A C 1
ATOM 651 O O . THR A 1 84 ? -5.076 3.384 6.910 1.00 82.25 84 THR A O 1
ATOM 654 N N . LEU A 1 85 ? -7.026 3.088 5.837 1.00 79.06 85 LEU A N 1
ATOM 655 C CA . LEU A 1 85 ? -6.802 1.735 5.394 1.00 79.06 85 LEU A CA 1
ATOM 656 C C . LEU A 1 85 ? -6.443 1.756 3.908 1.00 79.06 85 LEU A C 1
ATOM 658 O O . LEU A 1 85 ? -7.246 2.159 3.066 1.00 79.06 85 LEU A O 1
ATOM 662 N N . LEU A 1 86 ? -5.186 1.436 3.603 1.00 75.44 86 LEU A N 1
ATOM 663 C CA . LEU A 1 86 ? -4.666 1.450 2.237 1.00 75.44 86 LEU A CA 1
ATOM 664 C C . LEU A 1 86 ? -4.944 0.126 1.527 1.00 75.44 86 LEU A C 1
ATOM 666 O O . LEU A 1 86 ? -4.921 -0.935 2.144 1.00 75.44 86 LEU A O 1
ATOM 670 N N . SER A 1 87 ? -5.107 0.198 0.205 1.00 71.25 87 SER A N 1
ATOM 671 C CA . SER A 1 87 ? -5.238 -0.982 -0.650 1.00 71.25 87 SER A CA 1
ATOM 672 C C . SER A 1 87 ? -4.115 -1.996 -0.411 1.00 71.25 87 SER A C 1
ATOM 674 O O . SER A 1 87 ? -2.938 -1.639 -0.300 1.00 71.25 87 SER A O 1
ATOM 676 N N . HIS A 1 88 ? -4.478 -3.280 -0.418 1.00 71.94 88 HIS A N 1
ATOM 677 C CA . HIS A 1 88 ? -3.565 -4.407 -0.228 1.00 71.94 88 HIS A CA 1
ATOM 678 C C . HIS A 1 88 ? -2.345 -4.383 -1.159 1.00 71.94 88 HIS A C 1
ATOM 680 O O . HIS A 1 88 ? -1.284 -4.874 -0.787 1.00 71.94 88 HIS A O 1
ATOM 686 N N . ILE A 1 89 ? -2.489 -3.802 -2.355 1.00 67.88 89 ILE A N 1
ATOM 687 C CA . ILE A 1 89 ? -1.408 -3.709 -3.342 1.00 67.88 89 ILE A CA 1
ATOM 688 C C . ILE A 1 89 ? -0.278 -2.800 -2.848 1.00 67.88 89 ILE A C 1
ATOM 690 O O . ILE A 1 89 ? 0.886 -3.101 -3.088 1.00 67.88 89 ILE A O 1
ATOM 694 N N . VAL A 1 90 ? -0.604 -1.727 -2.124 1.00 72.19 90 VAL A N 1
ATOM 695 C CA . VAL A 1 90 ? 0.409 -0.822 -1.564 1.00 72.19 90 VAL A CA 1
ATOM 696 C C . VAL A 1 90 ? 1.110 -1.459 -0.368 1.00 72.19 90 VAL A C 1
ATOM 698 O O . VAL A 1 90 ? 2.278 -1.206 -0.144 1.00 72.19 90 VAL A O 1
ATOM 701 N N . LYS A 1 91 ? 0.415 -2.314 0.388 1.00 69.00 91 LYS A N 1
ATOM 702 C CA . LYS A 1 91 ? 0.972 -2.997 1.567 1.00 69.00 91 LYS A CA 1
ATOM 703 C C . LYS A 1 91 ? 1.855 -4.204 1.225 1.00 69.00 91 LYS A C 1
ATOM 705 O O . LYS A 1 91 ? 2.509 -4.762 2.100 1.00 69.00 91 LYS A O 1
ATOM 710 N N . LEU A 1 92 ? 1.813 -4.642 -0.027 1.00 66.62 92 LEU A N 1
ATOM 711 C CA . LEU A 1 92 ? 2.556 -5.789 -0.532 1.00 66.62 92 LEU A CA 1
ATOM 712 C C . LEU A 1 92 ? 4.026 -5.465 -0.854 1.00 66.62 92 LEU A C 1
ATOM 714 O O . LEU A 1 92 ? 4.836 -6.389 -0.939 1.00 66.62 92 LEU A O 1
ATOM 718 N N . PHE A 1 93 ? 4.352 -4.186 -1.040 1.00 58.03 93 PHE A N 1
ATOM 719 C CA . PHE A 1 93 ? 5.667 -3.682 -1.435 1.00 58.03 93 PHE A CA 1
ATOM 720 C C . PHE A 1 93 ? 6.158 -2.637 -0.438 1.00 58.03 93 PHE A C 1
ATOM 722 O O . PHE A 1 93 ? 7.392 -2.570 -0.255 1.00 58.03 93 PHE A O 1
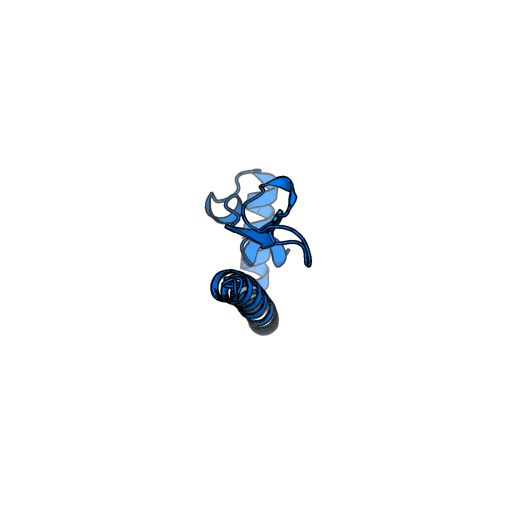#

Secondary structure (DSSP, 8-state):
------HHHHHHHHHHHHHHHHHHHHHHHHHHTS-HHHHHHHHHHHHHHHHHT---HHHH-EEEEEEEPTTS-TTSGGGEEEEEEE-HHHHT-

Organism: Eumeta variegata (NCBI:txid151549)

pLDDT: mean 72.8, std 13.84, range [33.22, 92.62]